Protein AF-H0EGB4-F1 (afdb_monomer_lite)

pLDDT: mean 73.1, std 18.86, range [34.91, 94.81]

Radius of gyration: 18.63 Å; chains: 1; bounding box: 43×32×58 Å

Organism: Glarea lozoyensis (strain ATCC 74030 / MF5533) (NCBI:txid1104152)

Sequence (147 aa):
MTPNWTFGVELEFAIAETIPNTPHPDPSETRFTVFQTTDPYRGRLEQIQVLQNDAPDMIFPRPTSAVITHICETLTLAGFAASDSENDDISAWKVKRDASIKPPCEAEGWDRGYVWHRIEVVSPAYFFSPESLTAINKAPARKKGYL

Structure (mmCIF, N/CA/C/O backbone):
data_AF-H0EGB4-F1
#
_entry.id   AF-H0EGB4-F1
#
loop_
_atom_site.group_PDB
_atom_site.id
_atom_site.type_symbol
_atom_site.label_atom_id
_atom_site.label_alt_id
_atom_site.label_comp_id
_atom_site.label_asym_id
_atom_site.label_entity_id
_atom_site.label_seq_id
_atom_site.pdbx_PDB_ins_code
_atom_site.Cartn_x
_atom_site.Cartn_y
_atom_site.Cartn_z
_atom_site.occupancy
_atom_site.B_iso_or_equiv
_atom_site.auth_seq_id
_atom_site.auth_comp_id
_atom_site.auth_asym_id
_atom_site.auth_atom_id
_atom_site.pdbx_PDB_model_num
ATOM 1 N N . MET A 1 1 ? -13.432 1.117 36.740 1.00 50.75 1 MET A N 1
ATOM 2 C CA . MET A 1 1 ? -13.262 1.468 35.315 1.00 50.75 1 MET A CA 1
ATOM 3 C C . MET A 1 1 ? -12.427 0.370 34.690 1.00 50.75 1 MET A C 1
ATOM 5 O O . MET A 1 1 ? -11.355 0.093 35.214 1.00 50.75 1 MET A O 1
ATOM 9 N N . THR A 1 2 ? -12.928 -0.317 33.670 1.00 55.47 2 THR A N 1
ATOM 10 C CA . THR A 1 2 ? -12.103 -1.240 32.881 1.00 55.47 2 THR A CA 1
ATOM 11 C C . THR A 1 2 ? -11.156 -0.411 32.013 1.00 55.47 2 THR A C 1
ATOM 13 O O . THR A 1 2 ? -11.624 0.543 31.391 1.00 55.47 2 THR A O 1
ATOM 16 N N . PRO A 1 3 ? -9.845 -0.696 31.990 1.00 58.25 3 PRO A N 1
ATOM 17 C CA . PRO A 1 3 ? -8.932 0.008 31.102 1.00 58.25 3 PRO A CA 1
ATOM 18 C C . PRO A 1 3 ? -9.337 -0.232 29.644 1.00 58.25 3 PRO A C 1
ATOM 20 O O . PRO A 1 3 ? -9.470 -1.375 29.207 1.00 58.25 3 PRO A O 1
ATOM 23 N N . ASN A 1 4 ? -9.537 0.860 28.905 1.00 78.75 4 ASN A N 1
ATOM 24 C CA . ASN A 1 4 ? -9.710 0.828 27.458 1.00 78.75 4 ASN A CA 1
ATOM 25 C C . ASN A 1 4 ? -8.326 0.662 26.834 1.00 78.75 4 ASN A C 1
ATOM 27 O O . ASN A 1 4 ? -7.655 1.646 26.528 1.00 78.75 4 ASN A O 1
ATOM 31 N N . TRP A 1 5 ? -7.875 -0.583 26.706 1.00 88.69 5 TRP A N 1
ATOM 32 C CA . TRP A 1 5 ? -6.662 -0.886 25.957 1.00 88.69 5 TRP A CA 1
ATOM 33 C C . TRP A 1 5 ? -6.859 -0.486 24.499 1.00 88.69 5 TRP A C 1
ATOM 35 O O . TRP A 1 5 ? -7.938 -0.683 23.934 1.00 88.69 5 TRP A O 1
ATOM 45 N N . THR A 1 6 ? -5.822 0.078 23.897 1.00 90.12 6 THR A N 1
ATOM 46 C CA . THR A 1 6 ? -5.781 0.362 22.467 1.00 90.12 6 THR A CA 1
ATOM 47 C C . THR A 1 6 ? -4.677 -0.446 21.813 1.00 90.12 6 THR A C 1
ATOM 49 O O . THR A 1 6 ? -3.750 -0.915 22.476 1.00 90.12 6 THR A O 1
ATOM 52 N N . PHE A 1 7 ? -4.796 -0.641 20.508 1.00 90.12 7 PHE A N 1
ATOM 53 C CA . PHE A 1 7 ? -3.784 -1.310 19.709 1.00 90.12 7 PHE A CA 1
ATOM 54 C C . PHE A 1 7 ? -3.769 -0.745 18.290 1.00 90.12 7 PHE A C 1
ATOM 56 O O . PHE A 1 7 ? -4.767 -0.201 17.822 1.00 90.12 7 PHE A O 1
ATOM 63 N N . GLY A 1 8 ? -2.632 -0.880 17.620 1.00 89.62 8 GLY A N 1
ATOM 64 C CA . GLY A 1 8 ? -2.459 -0.574 16.206 1.00 89.62 8 GLY A CA 1
ATOM 65 C C . GLY A 1 8 ? -1.762 -1.736 15.511 1.00 89.62 8 GLY A C 1
ATOM 66 O O . GLY A 1 8 ? -1.254 -2.649 16.169 1.00 89.62 8 GLY A O 1
ATOM 67 N N . VAL A 1 9 ? -1.772 -1.715 14.186 1.00 91.25 9 VAL A N 1
ATOM 68 C CA . VAL A 1 9 ? -1.070 -2.680 13.344 1.00 91.25 9 VAL A CA 1
ATOM 69 C C . VAL A 1 9 ? -0.211 -1.917 12.354 1.00 91.25 9 VAL A C 1
ATOM 71 O O . VAL A 1 9 ? -0.652 -0.930 11.767 1.00 91.25 9 VAL A O 1
ATOM 74 N N . GLU A 1 10 ? 0.996 -2.421 12.151 1.00 93.12 10 GLU A N 1
ATOM 75 C CA . GLU A 1 10 ? 1.937 -1.935 11.153 1.00 93.12 10 GLU A CA 1
ATOM 76 C C . GLU A 1 10 ? 2.234 -3.068 10.174 1.00 93.12 10 GLU A C 1
ATOM 78 O O . GLU A 1 10 ? 2.355 -4.235 10.562 1.00 93.12 10 GLU A O 1
ATOM 83 N N . LEU A 1 11 ? 2.290 -2.728 8.890 1.00 93.00 11 LEU A N 1
ATOM 84 C CA . LEU A 1 11 ? 2.666 -3.634 7.817 1.00 93.00 11 LEU A CA 1
ATOM 85 C C . LEU A 1 11 ? 3.824 -3.017 7.038 1.00 93.00 11 LEU A C 1
ATOM 87 O O . LEU A 1 11 ? 3.715 -1.899 6.539 1.00 93.00 11 LEU A O 1
ATOM 91 N N . GLU A 1 12 ? 4.907 -3.770 6.898 1.00 93.00 12 GLU A N 1
ATOM 92 C CA . GLU A 1 12 ? 6.117 -3.348 6.198 1.00 93.00 12 GLU A CA 1
ATOM 93 C C . GLU A 1 12 ? 6.317 -4.180 4.931 1.00 93.00 12 GLU A C 1
ATOM 95 O O . GLU A 1 12 ? 6.230 -5.412 4.949 1.00 93.00 12 GLU A O 1
ATOM 100 N N . PHE A 1 13 ? 6.601 -3.508 3.817 1.00 89.44 13 PHE A N 1
ATOM 101 C CA . PHE A 1 13 ? 6.747 -4.130 2.509 1.00 89.44 13 PHE A CA 1
ATOM 102 C C . PHE A 1 13 ? 7.984 -3.616 1.777 1.00 89.44 13 PHE A C 1
ATOM 104 O O . PHE A 1 13 ? 8.212 -2.410 1.659 1.00 89.44 13 PHE A O 1
ATOM 111 N N . ALA A 1 14 ? 8.727 -4.548 1.184 1.00 89.81 14 ALA A N 1
ATOM 112 C CA . ALA A 1 14 ? 9.600 -4.266 0.054 1.00 89.81 14 ALA A CA 1
ATOM 113 C C . ALA A 1 14 ? 8.823 -4.581 -1.235 1.00 89.81 14 ALA A C 1
ATOM 115 O O . ALA A 1 14 ? 8.624 -5.745 -1.578 1.00 89.81 14 ALA A O 1
ATOM 116 N N . ILE A 1 15 ? 8.344 -3.546 -1.924 1.00 88.88 15 ILE A N 1
ATOM 117 C CA . ILE A 1 15 ? 7.565 -3.665 -3.163 1.00 88.88 15 ILE A CA 1
ATOM 118 C C . ILE A 1 15 ? 8.513 -3.525 -4.348 1.00 88.88 15 ILE A C 1
ATOM 120 O O . ILE A 1 15 ? 9.228 -2.532 -4.439 1.00 88.88 15 ILE A O 1
ATOM 124 N N . ALA A 1 16 ? 8.518 -4.502 -5.251 1.00 86.56 16 ALA A N 1
ATOM 125 C CA . ALA A 1 16 ? 9.352 -4.468 -6.446 1.00 86.56 16 ALA A CA 1
ATOM 126 C C . ALA A 1 16 ? 8.603 -3.808 -7.615 1.00 86.56 16 ALA A C 1
ATOM 128 O O . ALA A 1 16 ? 7.491 -4.213 -7.952 1.00 86.56 16 ALA A O 1
ATOM 129 N N . GLU A 1 17 ? 9.227 -2.826 -8.253 1.00 83.56 17 GLU A N 1
ATOM 130 C CA . GLU A 1 17 ? 8.849 -2.296 -9.561 1.00 83.56 17 GLU A CA 1
ATOM 131 C C . GLU A 1 17 ? 9.759 -2.905 -10.635 1.00 83.56 17 GLU A C 1
ATOM 133 O O . GLU A 1 17 ? 10.974 -3.002 -10.459 1.00 83.56 17 GLU A O 1
ATOM 138 N N . THR A 1 18 ? 9.168 -3.303 -11.760 1.00 78.69 18 THR A N 1
ATOM 139 C CA . THR A 1 18 ? 9.877 -3.817 -12.942 1.00 78.69 18 THR A CA 1
ATOM 140 C C . THR A 1 18 ? 9.791 -2.835 -14.101 1.00 78.69 18 THR A C 1
ATOM 142 O O . THR A 1 18 ? 8.818 -2.086 -14.206 1.00 78.69 18 THR A O 1
ATOM 145 N N . ILE A 1 19 ? 10.755 -2.883 -15.026 1.00 72.38 19 ILE A N 1
ATOM 146 C CA . ILE A 1 19 ? 10.715 -2.033 -16.223 1.00 72.38 19 ILE A CA 1
ATOM 147 C C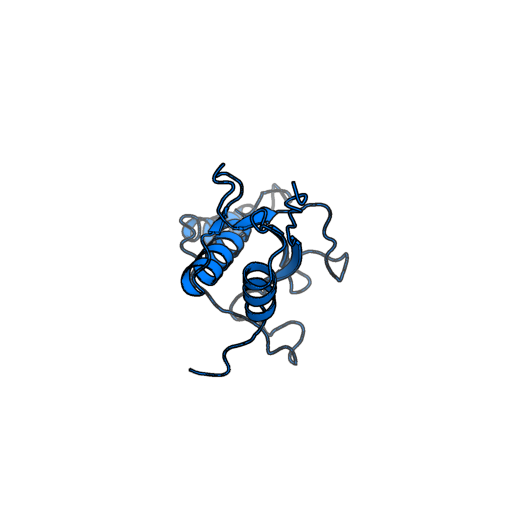 . ILE A 1 19 ? 9.497 -2.439 -17.070 1.00 72.38 19 ILE A C 1
ATOM 149 O O . ILE A 1 19 ? 9.320 -3.623 -17.379 1.00 72.38 19 ILE A O 1
ATOM 153 N N . PRO A 1 20 ? 8.643 -1.486 -17.479 1.00 70.00 20 PRO A N 1
ATOM 154 C CA . PRO A 1 20 ? 7.549 -1.784 -18.389 1.00 70.00 20 PRO A CA 1
ATOM 155 C C . PRO A 1 20 ? 8.058 -2.426 -19.684 1.00 70.00 20 PRO A C 1
ATOM 157 O O . PRO A 1 20 ? 9.038 -1.973 -20.271 1.00 70.00 20 PRO A O 1
ATOM 160 N N . ASN A 1 21 ? 7.349 -3.446 -20.168 1.00 70.25 21 ASN A N 1
ATOM 161 C CA . ASN A 1 21 ? 7.650 -4.157 -21.418 1.00 70.25 21 ASN A CA 1
ATOM 162 C C . ASN A 1 21 ? 8.981 -4.936 -21.446 1.00 70.25 21 ASN A C 1
ATOM 164 O O . ASN A 1 21 ? 9.405 -5.358 -22.522 1.00 70.25 21 ASN A O 1
ATOM 168 N N . THR A 1 22 ? 9.625 -5.182 -20.301 1.00 72.38 22 THR A N 1
ATOM 169 C CA . THR A 1 22 ? 10.722 -6.159 -20.202 1.00 72.38 22 THR A CA 1
ATOM 170 C C . THR A 1 22 ? 10.224 -7.475 -19.604 1.00 72.38 22 THR A C 1
ATOM 172 O O . THR A 1 22 ? 9.284 -7.449 -18.807 1.00 72.38 22 THR A O 1
ATOM 175 N N . PRO A 1 23 ? 10.838 -8.629 -19.933 1.00 78.31 23 PRO A N 1
ATOM 176 C CA . PRO A 1 23 ? 10.549 -9.879 -19.237 1.00 78.31 23 PRO A CA 1
ATOM 177 C C . PRO A 1 23 ? 10.703 -9.711 -17.723 1.00 78.31 23 PRO A C 1
ATOM 179 O O . PRO A 1 23 ? 11.659 -9.085 -17.265 1.00 78.31 23 PRO A O 1
ATOM 182 N N . HIS A 1 24 ? 9.765 -10.269 -16.958 1.00 78.62 24 HIS A N 1
ATOM 183 C CA . HIS A 1 24 ? 9.848 -10.237 -15.503 1.00 78.62 24 HIS A CA 1
ATOM 184 C C . HIS A 1 24 ? 11.132 -10.961 -15.049 1.00 78.62 24 HIS A C 1
ATOM 186 O O . HIS A 1 24 ? 11.405 -12.049 -15.571 1.00 78.62 24 HIS A O 1
ATOM 192 N N . PRO A 1 25 ? 11.920 -10.408 -14.104 1.00 79.00 25 PRO A N 1
ATOM 193 C CA . PRO A 1 25 ? 13.170 -11.041 -13.673 1.00 79.00 25 PRO A CA 1
ATOM 194 C C . PRO A 1 25 ? 12.955 -12.448 -13.101 1.00 79.00 25 PRO A C 1
ATOM 196 O O . PRO A 1 25 ? 13.795 -13.326 -13.280 1.00 79.00 25 PRO A O 1
ATOM 199 N N . ASP A 1 26 ? 11.806 -12.668 -12.458 1.00 81.62 26 ASP A N 1
ATOM 200 C CA . ASP A 1 26 ? 11.289 -14.001 -12.140 1.00 81.62 26 ASP A CA 1
ATOM 201 C C . ASP A 1 26 ? 10.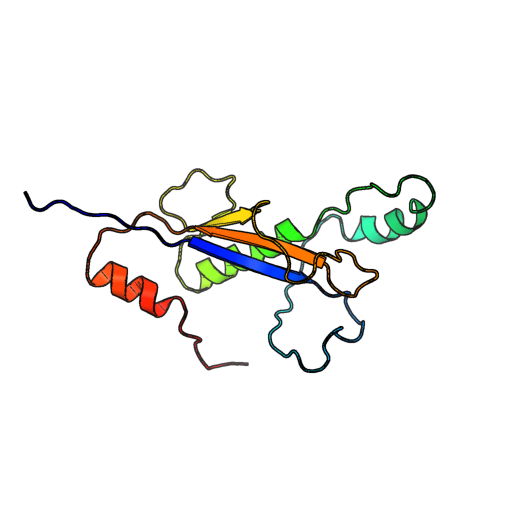074 -14.335 -13.029 1.00 81.62 26 ASP A C 1
ATOM 203 O O . ASP A 1 26 ? 8.969 -13.880 -12.738 1.00 81.62 26 ASP A O 1
ATOM 207 N N . PRO A 1 27 ? 10.216 -15.137 -14.094 1.00 82.12 27 PRO A N 1
ATOM 208 C CA . PRO A 1 27 ? 9.106 -15.443 -14.997 1.00 82.12 27 PRO A CA 1
ATOM 209 C C . PRO A 1 27 ? 7.984 -16.274 -14.348 1.00 82.12 27 PRO A C 1
ATOM 211 O O . PRO A 1 27 ? 6.930 -16.439 -14.960 1.00 82.12 27 PRO A O 1
ATOM 214 N N . SER A 1 28 ? 8.199 -16.825 -13.148 1.00 86.31 28 SER A N 1
ATOM 215 C CA . SER A 1 28 ? 7.187 -17.579 -12.401 1.00 86.31 28 SER A CA 1
ATOM 216 C C . SER A 1 28 ? 6.336 -16.711 -11.469 1.00 86.31 28 SER A C 1
ATOM 218 O O . SER A 1 28 ? 5.306 -17.176 -10.976 1.00 86.31 28 SER A O 1
ATOM 220 N N . GLU A 1 29 ? 6.728 -15.457 -11.240 1.00 84.31 29 GLU A N 1
ATOM 221 C CA . GLU A 1 29 ? 5.974 -14.534 -10.399 1.00 84.31 29 GLU A CA 1
ATOM 222 C C . GLU A 1 29 ? 4.715 -14.044 -11.127 1.00 84.31 29 GLU A C 1
ATOM 224 O O . GLU A 1 29 ? 4.763 -13.507 -12.232 1.00 84.31 29 GLU A O 1
ATOM 229 N N . THR A 1 30 ? 3.562 -14.210 -10.483 1.00 84.31 30 THR A N 1
ATOM 230 C CA . THR A 1 30 ? 2.253 -13.820 -11.029 1.00 84.31 30 THR A CA 1
ATOM 231 C C . THR A 1 30 ? 1.523 -12.809 -10.145 1.00 84.31 30 THR A C 1
ATOM 233 O O . THR A 1 30 ? 0.385 -12.442 -10.434 1.00 84.31 30 THR A O 1
ATOM 236 N N . ARG A 1 31 ? 2.109 -12.405 -9.014 1.00 86.31 31 ARG A N 1
ATOM 237 C CA . ARG A 1 31 ? 1.510 -11.502 -8.023 1.00 86.31 31 ARG A CA 1
ATOM 238 C C . ARG A 1 31 ? 2.003 -10.083 -8.263 1.00 86.31 31 ARG A C 1
ATOM 240 O O . ARG A 1 31 ? 2.828 -9.563 -7.521 1.00 86.31 31 ARG A O 1
ATOM 247 N N . PHE A 1 32 ? 1.455 -9.449 -9.285 1.00 86.06 32 PHE A N 1
ATOM 248 C CA . PHE A 1 32 ? 1.723 -8.048 -9.574 1.00 86.06 32 PHE A CA 1
ATOM 249 C C . PHE A 1 32 ? 0.417 -7.294 -9.807 1.00 86.06 32 PHE A C 1
ATOM 251 O O . PHE A 1 32 ? -0.633 -7.880 -10.075 1.00 86.06 32 PHE A O 1
ATOM 258 N N . THR A 1 33 ? 0.495 -5.977 -9.684 1.00 86.44 33 THR A N 1
ATOM 259 C CA . THR A 1 33 ? -0.568 -5.058 -10.078 1.00 86.44 33 THR A CA 1
ATOM 260 C C . THR A 1 33 ? 0.018 -4.039 -11.042 1.00 86.44 33 THR A C 1
ATOM 262 O O . THR A 1 33 ? 1.187 -3.671 -10.929 1.00 86.44 33 THR A O 1
ATOM 265 N N . VAL A 1 34 ? -0.790 -3.605 -12.004 1.00 83.06 34 VAL A N 1
ATOM 266 C CA . VAL A 1 34 ? -0.436 -2.536 -12.936 1.00 83.06 34 VAL A CA 1
ATOM 267 C C . VAL A 1 34 ? -1.436 -1.418 -12.720 1.00 83.06 34 VAL A C 1
ATOM 269 O O . VAL A 1 34 ? -2.636 -1.605 -12.911 1.00 83.06 34 VAL A O 1
ATOM 272 N N . PHE A 1 35 ? -0.942 -0.252 -12.331 1.00 80.81 35 PHE A N 1
ATOM 273 C CA . PHE A 1 35 ? -1.751 0.943 -12.145 1.00 80.81 35 PHE A CA 1
ATOM 274 C C . PHE A 1 35 ? -1.166 2.096 -12.957 1.00 80.81 35 PHE A C 1
ATOM 276 O O . PHE A 1 35 ? 0.020 2.116 -13.293 1.00 80.81 35 PHE A O 1
ATOM 283 N N . GLN A 1 36 ? -2.025 3.041 -13.333 1.00 72.81 36 GLN A N 1
ATOM 284 C CA . GLN A 1 36 ? -1.584 4.220 -14.065 1.00 72.81 36 GLN A CA 1
ATOM 285 C C . GLN A 1 36 ? -0.845 5.155 -13.117 1.00 72.81 36 GLN A C 1
ATOM 287 O O . GLN A 1 36 ? -1.356 5.505 -12.057 1.00 72.81 36 GLN A O 1
ATOM 292 N N . THR A 1 37 ? 0.338 5.600 -13.525 1.00 66.94 37 THR A N 1
ATOM 293 C CA . THR A 1 37 ? 1.026 6.693 -12.851 1.00 66.94 37 THR A CA 1
ATOM 294 C C . THR A 1 37 ? 0.631 7.995 -13.539 1.00 66.94 37 THR A C 1
ATOM 296 O O . THR A 1 37 ? 0.969 8.243 -14.699 1.00 66.94 37 THR A O 1
ATOM 299 N N . THR A 1 38 ? -0.105 8.856 -12.838 1.00 58.38 38 THR A N 1
ATOM 300 C CA . THR A 1 38 ? -0.244 10.265 -13.227 1.00 58.38 38 THR A CA 1
ATOM 301 C C . THR A 1 38 ? 0.991 11.014 -12.746 1.00 58.38 38 THR A C 1
ATOM 303 O O . THR A 1 38 ? 0.889 11.935 -11.942 1.00 58.38 38 THR A O 1
ATOM 306 N N . ASP A 1 39 ? 2.179 10.570 -13.157 1.00 52.53 39 ASP A N 1
ATOM 307 C CA . ASP A 1 39 ? 3.387 11.329 -12.872 1.00 52.53 39 ASP A CA 1
ATOM 308 C C . ASP A 1 39 ? 3.472 12.478 -13.895 1.00 52.53 39 ASP A C 1
ATOM 310 O O . ASP A 1 39 ? 3.703 12.216 -15.083 1.00 52.53 39 ASP A O 1
ATOM 314 N N . PRO A 1 40 ? 3.289 13.752 -13.493 1.00 45.94 40 PRO A N 1
ATOM 315 C CA . PRO A 1 40 ?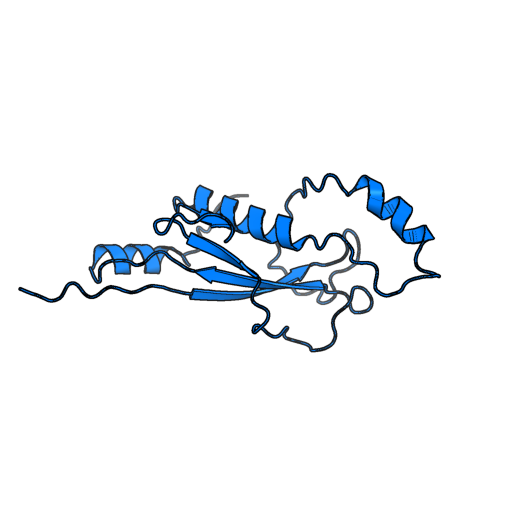 3.467 14.888 -14.396 1.00 45.94 40 PRO A CA 1
ATOM 316 C C . PRO A 1 40 ? 4.901 14.979 -14.957 1.00 45.94 40 PRO A C 1
ATOM 318 O O . PRO A 1 40 ? 5.138 15.719 -15.911 1.00 45.94 40 PRO A O 1
ATOM 321 N N . TYR A 1 41 ? 5.857 14.213 -14.420 1.00 46.06 41 TYR A N 1
ATOM 322 C CA . TYR A 1 41 ? 7.235 14.122 -14.894 1.00 46.06 41 TYR A CA 1
ATOM 323 C C . TYR A 1 41 ? 7.483 13.011 -15.922 1.00 46.06 41 TYR A C 1
ATOM 325 O O . TYR A 1 41 ? 8.622 12.855 -16.364 1.00 46.06 41 TYR A O 1
ATOM 333 N N . ARG A 1 42 ? 6.458 12.282 -16.390 1.00 44.53 42 ARG A N 1
ATOM 334 C CA . ARG A 1 42 ? 6.636 11.254 -17.438 1.00 44.53 42 ARG A CA 1
ATOM 335 C C . ARG A 1 42 ? 7.256 11.823 -18.727 1.00 44.53 42 ARG A C 1
ATOM 337 O O . ARG A 1 42 ? 8.068 11.156 -19.353 1.00 44.53 42 ARG A O 1
ATOM 344 N N . GLY A 1 43 ? 6.980 13.092 -19.053 1.00 41.28 43 GLY A N 1
ATOM 345 C CA . GLY A 1 43 ? 7.632 13.820 -20.156 1.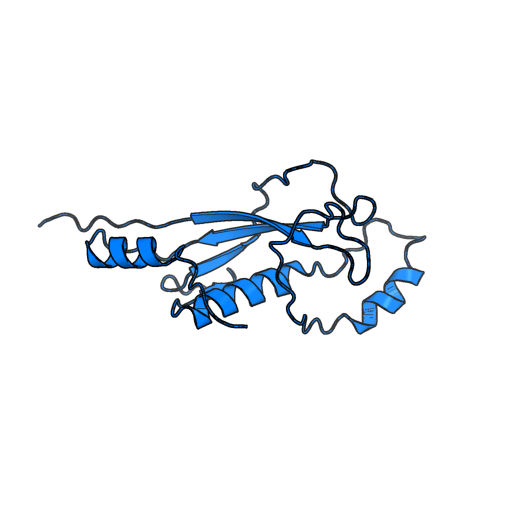00 41.28 43 GLY A CA 1
ATOM 346 C C . GLY A 1 43 ? 9.086 14.258 -19.895 1.00 41.28 43 GLY A C 1
ATOM 347 O O . GLY A 1 43 ? 9.765 14.690 -20.820 1.00 41.28 43 GLY A O 1
ATOM 348 N N . ARG A 1 44 ? 9.593 14.153 -18.656 1.00 42.44 44 ARG A N 1
ATOM 349 C CA . ARG A 1 44 ? 11.004 14.414 -18.307 1.00 42.44 44 ARG A CA 1
ATOM 350 C C . ARG A 1 44 ? 11.885 13.169 -18.375 1.00 42.44 44 ARG A C 1
ATOM 352 O O . ARG A 1 44 ? 13.094 13.326 -18.506 1.00 42.44 44 ARG A O 1
ATOM 359 N N . LEU A 1 45 ? 11.328 11.956 -18.323 1.00 42.12 45 LEU A N 1
ATOM 360 C CA . LEU A 1 45 ? 12.119 10.719 -18.413 1.00 42.12 45 LEU A CA 1
ATOM 361 C C . LEU A 1 45 ? 12.841 10.585 -19.766 1.00 42.12 45 LEU A C 1
ATOM 363 O O . LEU A 1 45 ? 13.996 10.171 -19.791 1.00 42.12 45 LEU A O 1
ATOM 367 N N . GLU A 1 46 ? 12.225 11.044 -20.861 1.00 43.91 46 GLU A N 1
ATOM 368 C CA . GLU A 1 46 ? 12.862 11.100 -22.190 1.00 43.91 46 GLU A CA 1
ATOM 369 C C . GLU A 1 46 ? 14.017 12.120 -22.260 1.00 43.91 46 GLU A C 1
ATOM 371 O O . GLU A 1 46 ? 14.969 11.929 -23.011 1.00 43.91 46 GLU A O 1
ATOM 376 N N . GLN A 1 47 ? 13.993 13.179 -21.440 1.00 41.06 47 GLN A N 1
ATOM 377 C CA . GLN A 1 47 ? 15.084 14.163 -21.355 1.00 41.06 47 GLN A CA 1
ATOM 378 C C . GLN A 1 47 ? 16.213 13.721 -20.407 1.00 41.06 47 GLN A C 1
ATOM 380 O O . GLN A 1 47 ? 17.367 14.092 -20.608 1.00 41.06 47 GLN A O 1
ATOM 385 N N . ILE A 1 48 ? 15.910 12.906 -19.392 1.00 44.16 48 ILE A N 1
ATOM 386 C CA . ILE A 1 48 ? 16.888 12.414 -18.405 1.00 44.16 48 ILE A CA 1
ATOM 387 C C . ILE A 1 48 ? 17.857 11.392 -19.019 1.00 44.16 48 ILE A C 1
ATOM 389 O O . ILE A 1 48 ? 19.010 11.311 -18.596 1.00 44.16 48 ILE A O 1
ATOM 393 N N . GLN A 1 49 ? 17.454 10.684 -20.077 1.00 44.16 49 GLN A N 1
ATOM 394 C CA . GLN A 1 49 ? 18.336 9.757 -20.795 1.00 44.16 49 GLN A CA 1
ATOM 395 C C . GLN A 1 49 ? 19.540 10.463 -21.456 1.00 44.16 49 GLN A C 1
ATOM 397 O O . GLN A 1 49 ? 20.569 9.837 -21.687 1.00 44.16 49 GLN A O 1
ATOM 402 N N . VAL A 1 50 ? 19.454 11.781 -21.685 1.00 43.19 50 VAL A N 1
ATOM 403 C CA . VAL A 1 50 ? 20.540 12.609 -22.244 1.00 43.19 50 VAL A CA 1
ATOM 404 C C . VAL A 1 50 ? 21.561 13.046 -21.176 1.00 43.19 50 VAL A C 1
ATOM 406 O O . VAL A 1 50 ? 22.714 13.304 -21.509 1.00 43.19 50 VAL A O 1
ATOM 409 N N . LEU A 1 51 ? 21.186 13.086 -19.891 1.00 41.56 51 LEU A N 1
ATOM 410 C CA . LEU A 1 51 ? 22.027 13.599 -18.792 1.00 41.56 51 LEU A CA 1
ATOM 411 C C . LEU A 1 51 ? 22.804 12.512 -18.025 1.00 41.56 51 LEU A C 1
ATOM 413 O O . LEU A 1 51 ? 23.576 12.831 -17.122 1.00 41.56 51 LEU A O 1
ATOM 417 N N . GLN A 1 52 ? 22.646 11.236 -18.395 1.00 45.97 52 GLN A N 1
ATOM 418 C CA . GLN A 1 52 ? 23.302 10.097 -17.733 1.00 45.97 52 GLN A CA 1
ATOM 419 C C . GLN A 1 52 ? 24.840 10.148 -17.744 1.00 45.97 52 GLN A C 1
ATOM 421 O O . GLN A 1 52 ? 25.464 9.469 -16.933 1.00 45.97 52 GLN A O 1
ATOM 426 N N . ASN A 1 53 ? 25.457 10.946 -18.621 1.00 50.34 53 ASN A N 1
ATOM 427 C CA . ASN A 1 53 ? 26.917 11.013 -18.721 1.00 50.34 53 ASN A CA 1
ATOM 428 C C . ASN A 1 53 ? 27.587 11.921 -17.674 1.00 50.34 53 ASN A C 1
ATOM 430 O O . ASN A 1 53 ? 28.771 11.725 -17.419 1.00 50.34 53 ASN A O 1
ATOM 434 N N . ASP A 1 54 ? 26.861 12.850 -17.036 1.00 39.44 54 ASP A N 1
ATOM 435 C CA . ASP A 1 54 ? 27.495 13.906 -16.223 1.00 39.44 54 ASP A CA 1
ATOM 436 C C . ASP A 1 54 ? 27.116 13.901 -14.728 1.00 39.44 54 ASP A C 1
ATOM 438 O O . ASP A 1 54 ? 27.776 14.567 -13.930 1.00 39.44 54 ASP A O 1
ATOM 442 N N . ALA A 1 55 ? 26.091 13.148 -14.305 1.00 41.78 55 ALA A N 1
ATOM 443 C CA . ALA A 1 55 ? 25.691 13.069 -12.893 1.00 41.78 55 ALA A CA 1
ATOM 444 C C . ALA A 1 55 ? 24.970 11.741 -12.554 1.00 41.78 55 ALA A C 1
ATOM 446 O O . ALA A 1 55 ? 23.743 11.667 -12.668 1.00 41.78 55 ALA A O 1
ATOM 447 N N . PRO A 1 56 ? 25.686 10.693 -12.097 1.00 43.75 56 PRO A N 1
ATOM 448 C CA . PRO A 1 56 ? 25.091 9.385 -11.782 1.00 43.75 56 PRO A CA 1
ATOM 449 C C . PRO A 1 56 ? 24.100 9.408 -10.600 1.00 43.75 56 PRO A C 1
ATOM 451 O O . PRO A 1 56 ? 23.312 8.479 -10.451 1.00 43.75 56 PRO A O 1
ATOM 454 N N . ASP A 1 57 ? 24.084 10.487 -9.810 1.00 39.41 57 ASP A N 1
ATOM 455 C CA . ASP A 1 57 ? 23.221 10.652 -8.633 1.00 39.41 57 ASP A CA 1
ATOM 456 C C . ASP A 1 57 ? 21.933 11.457 -8.906 1.00 39.41 57 ASP A C 1
ATOM 458 O O . ASP A 1 57 ? 21.222 11.833 -7.968 1.00 39.41 57 ASP A O 1
ATOM 462 N N . MET A 1 58 ? 21.596 11.755 -10.172 1.00 37.91 58 MET A N 1
ATOM 463 C CA . MET A 1 58 ? 20.352 12.468 -10.481 1.00 37.91 58 MET A CA 1
ATOM 464 C C . MET A 1 58 ? 19.124 11.611 -10.151 1.00 37.91 58 MET A C 1
ATOM 466 O O . MET A 1 58 ? 18.720 10.708 -10.880 1.00 37.91 58 MET A O 1
ATOM 470 N N . ILE A 1 59 ? 18.531 11.968 -9.014 1.00 43.75 59 ILE A N 1
ATOM 471 C CA . ILE A 1 59 ? 17.242 11.572 -8.460 1.00 43.75 59 ILE A CA 1
ATOM 472 C C . ILE A 1 59 ? 16.193 11.536 -9.579 1.00 43.75 59 ILE A C 1
ATOM 474 O O . ILE A 1 59 ? 15.583 12.553 -9.916 1.00 43.75 59 ILE A O 1
ATOM 478 N N . PHE A 1 60 ? 15.943 10.350 -10.137 1.00 42.62 60 PHE A N 1
ATOM 479 C CA . PHE A 1 60 ? 14.659 10.082 -10.772 1.00 42.62 60 PHE A CA 1
ATOM 480 C C . PHE A 1 60 ? 13.574 10.471 -9.757 1.00 42.62 60 PHE A C 1
ATOM 482 O O . PHE A 1 60 ? 13.722 10.106 -8.581 1.00 42.62 60 PHE A O 1
ATOM 489 N N . PRO A 1 61 ? 12.512 11.207 -10.139 1.00 45.53 61 PRO A N 1
ATOM 490 C CA . PRO A 1 61 ? 11.335 11.308 -9.289 1.00 45.53 61 PRO A CA 1
ATOM 491 C C . PRO A 1 61 ? 10.883 9.871 -9.033 1.00 45.53 61 PRO A C 1
ATOM 493 O O . PRO A 1 61 ? 10.402 9.187 -9.931 1.00 45.53 61 PRO A O 1
ATOM 496 N N . ARG A 1 62 ? 11.214 9.345 -7.848 1.00 56.09 62 ARG A N 1
ATOM 497 C CA . ARG A 1 62 ? 11.012 7.930 -7.558 1.00 56.09 62 ARG A CA 1
ATOM 498 C C . ARG A 1 62 ? 9.502 7.703 -7.601 1.00 56.09 62 ARG A C 1
ATOM 500 O O . ARG A 1 62 ? 8.805 8.382 -6.842 1.00 56.09 62 ARG A O 1
ATOM 507 N N . PRO A 1 63 ? 8.990 6.734 -8.376 1.00 63.34 63 PRO A N 1
ATOM 508 C CA . PRO A 1 63 ? 7.557 6.444 -8.460 1.00 63.34 63 PRO A CA 1
ATOM 509 C C . PRO A 1 63 ? 6.968 5.923 -7.137 1.00 63.34 63 PRO A C 1
ATOM 511 O O . PRO A 1 63 ? 5.797 5.566 -7.068 1.00 63.34 63 PRO A O 1
ATOM 514 N N . THR A 1 64 ? 7.740 5.945 -6.043 1.00 77.75 64 THR A N 1
ATOM 515 C CA . THR A 1 64 ? 7.274 5.679 -4.686 1.00 77.75 64 THR A CA 1
ATOM 516 C C . THR A 1 64 ? 6.057 6.520 -4.302 1.00 77.75 64 THR A C 1
ATOM 518 O O . THR A 1 64 ? 5.209 6.010 -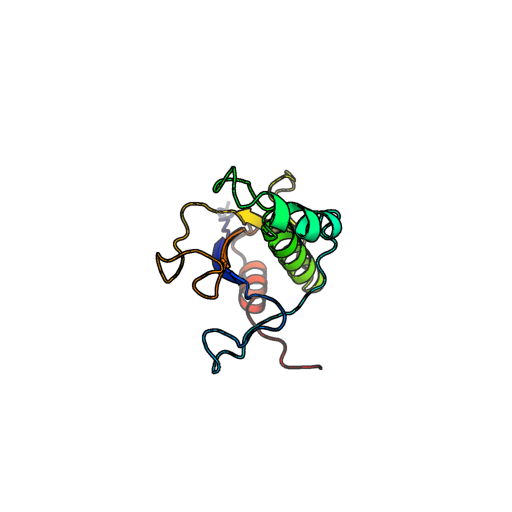3.582 1.00 77.75 64 THR A O 1
ATOM 521 N N . SER A 1 65 ? 5.922 7.766 -4.780 1.00 79.50 65 SER A N 1
ATOM 522 C CA . SER A 1 65 ? 4.692 8.546 -4.558 1.00 79.50 65 SER A CA 1
ATOM 523 C C . SER A 1 65 ? 3.479 7.878 -5.203 1.00 79.50 65 SER A C 1
ATOM 525 O O . SER A 1 65 ? 2.459 7.729 -4.545 1.00 79.50 65 SER A O 1
ATOM 527 N N . ALA A 1 66 ? 3.606 7.386 -6.437 1.00 82.12 66 ALA A N 1
ATOM 528 C CA . ALA A 1 66 ? 2.537 6.669 -7.124 1.00 82.12 66 ALA A CA 1
ATOM 529 C C . ALA A 1 66 ? 2.206 5.332 -6.438 1.00 82.12 66 ALA A C 1
ATOM 531 O O . ALA A 1 66 ? 1.035 4.981 -6.328 1.00 82.12 66 ALA A O 1
ATOM 532 N N . VAL A 1 67 ? 3.213 4.617 -5.920 1.00 87.19 67 VAL A N 1
ATOM 533 C CA . VAL A 1 67 ? 3.009 3.408 -5.099 1.00 87.19 67 VAL A CA 1
ATOM 534 C C . VAL A 1 67 ? 2.225 3.743 -3.826 1.00 87.19 67 VAL A C 1
ATOM 536 O O . VAL A 1 67 ? 1.245 3.069 -3.521 1.00 87.19 67 VAL A O 1
ATOM 539 N N . ILE A 1 68 ? 2.610 4.803 -3.107 1.00 89.12 68 ILE A N 1
ATOM 540 C CA . ILE A 1 68 ? 1.903 5.275 -1.906 1.00 89.12 68 ILE A CA 1
ATOM 541 C C . ILE A 1 68 ? 0.458 5.652 -2.248 1.00 89.12 68 ILE A C 1
ATOM 543 O O . ILE A 1 68 ? -0.462 5.159 -1.599 1.00 89.12 68 ILE A O 1
ATOM 547 N N . THR A 1 69 ? 0.246 6.459 -3.293 1.00 88.25 69 THR A N 1
ATOM 548 C CA . THR A 1 69 ? -1.089 6.850 -3.763 1.00 88.25 69 THR A CA 1
ATOM 549 C C . THR A 1 69 ? -1.942 5.627 -4.077 1.00 88.25 69 THR A C 1
ATOM 551 O O . THR A 1 69 ? -3.061 5.527 -3.582 1.00 88.25 69 THR A O 1
ATOM 554 N N . HIS A 1 70 ? -1.403 4.657 -4.816 1.00 90.31 70 HIS A N 1
ATOM 555 C CA . HIS A 1 70 ? -2.139 3.448 -5.169 1.00 90.31 70 HIS A CA 1
ATOM 556 C C . HIS A 1 70 ? -2.532 2.612 -3.940 1.00 90.31 70 HIS A C 1
ATOM 558 O O . HIS A 1 70 ? -3.640 2.074 -3.878 1.00 90.31 70 HIS A O 1
ATOM 564 N N . ILE A 1 71 ? -1.661 2.517 -2.931 1.00 92.06 71 ILE A N 1
ATOM 565 C CA . ILE A 1 71 ? -1.980 1.826 -1.673 1.00 92.06 71 ILE A CA 1
ATOM 566 C C . ILE A 1 71 ? -3.077 2.582 -0.913 1.00 92.06 71 ILE A C 1
ATOM 568 O O . ILE A 1 71 ? -4.031 1.953 -0.452 1.00 92.06 71 ILE A O 1
ATOM 572 N N . CYS A 1 72 ? -2.998 3.914 -0.828 1.00 91.75 72 CYS A N 1
ATOM 573 C CA . CYS A 1 72 ? -4.046 4.737 -0.220 1.00 91.75 72 CYS A CA 1
ATOM 574 C C . CYS A 1 72 ? -5.401 4.551 -0.922 1.00 91.75 72 CYS A C 1
ATOM 576 O O . CYS A 1 72 ? -6.421 4.347 -0.261 1.00 91.75 72 CYS A O 1
ATOM 578 N N . GLU A 1 73 ? -5.420 4.569 -2.255 1.00 91.38 73 GLU A N 1
ATOM 579 C CA . GLU A 1 73 ? -6.623 4.317 -3.056 1.00 91.38 73 GLU A CA 1
ATOM 580 C C . GLU A 1 73 ? -7.177 2.913 -2.805 1.00 91.38 73 GLU A C 1
ATOM 582 O O . GLU A 1 73 ? -8.378 2.746 -2.603 1.00 91.38 73 GLU A O 1
ATOM 587 N N . THR A 1 74 ? -6.304 1.906 -2.748 1.00 92.25 74 THR A N 1
ATOM 588 C CA . THR A 1 74 ? -6.685 0.512 -2.485 1.00 92.25 74 THR A CA 1
ATOM 589 C C . THR A 1 74 ? -7.331 0.353 -1.107 1.00 92.25 74 THR A C 1
ATOM 591 O O . THR A 1 74 ? -8.384 -0.276 -0.989 1.00 92.25 74 THR A O 1
ATOM 594 N N . LEU A 1 75 ? -6.749 0.957 -0.067 1.00 92.31 75 LEU A N 1
ATOM 595 C CA . LEU A 1 75 ? -7.321 0.973 1.283 1.00 92.31 75 LEU A CA 1
ATOM 596 C C . LEU A 1 75 ? -8.671 1.703 1.314 1.00 92.31 75 LEU A C 1
ATOM 598 O O . LEU A 1 75 ? -9.639 1.185 1.877 1.00 92.31 75 LEU A O 1
ATOM 602 N N . THR A 1 76 ? -8.761 2.849 0.636 1.00 92.19 76 THR A N 1
ATOM 603 C CA . THR A 1 76 ? -9.996 3.641 0.525 1.00 92.19 76 THR A CA 1
ATOM 604 C C . THR A 1 76 ? -11.109 2.851 -0.159 1.00 92.19 76 THR A C 1
ATOM 606 O O . THR A 1 76 ? -12.228 2.792 0.351 1.00 92.19 76 THR A O 1
ATOM 609 N N . LEU A 1 77 ? -10.808 2.162 -1.263 1.00 90.25 77 LEU A N 1
ATOM 610 C CA . LEU A 1 77 ? -11.755 1.288 -1.966 1.00 90.25 77 LEU A CA 1
ATOM 611 C C . LEU A 1 77 ? -12.187 0.085 -1.115 1.00 90.25 77 LEU A C 1
ATOM 613 O O . LEU A 1 77 ? -13.306 -0.408 -1.264 1.00 90.25 77 LEU A O 1
ATOM 617 N N . ALA A 1 78 ? -11.330 -0.371 -0.200 1.00 88.44 78 ALA A N 1
ATOM 618 C CA . ALA A 1 78 ? -11.661 -1.396 0.786 1.00 88.44 78 ALA A CA 1
ATOM 619 C C . ALA A 1 78 ? -12.477 -0.861 1.984 1.00 88.44 78 ALA A C 1
ATOM 621 O O . ALA A 1 78 ? -12.882 -1.649 2.840 1.00 88.44 78 ALA A O 1
ATOM 622 N N . GLY A 1 79 ? -12.772 0.444 2.027 1.00 89.69 79 GLY A N 1
ATOM 623 C CA . GLY A 1 79 ? -13.577 1.088 3.066 1.00 89.69 79 GLY A CA 1
ATOM 624 C C . GLY A 1 79 ? -12.773 1.614 4.257 1.00 89.69 79 GLY A C 1
ATOM 625 O O . GLY A 1 79 ? -13.364 1.923 5.291 1.00 89.69 79 GLY A O 1
ATOM 626 N N . PHE A 1 80 ? -11.449 1.718 4.133 1.00 89.94 80 PHE A N 1
ATOM 627 C CA . PHE A 1 80 ? -10.577 2.281 5.161 1.00 89.94 80 PHE A CA 1
ATOM 628 C C . PHE A 1 80 ? -10.139 3.690 4.770 1.00 89.94 80 PHE A C 1
ATOM 630 O O . PHE A 1 80 ? -9.584 3.884 3.694 1.00 89.94 80 PHE A O 1
ATOM 637 N N . ALA A 1 81 ? -10.335 4.673 5.652 1.00 92.06 81 ALA A N 1
ATOM 638 C CA . ALA A 1 81 ? -9.718 5.983 5.464 1.00 92.06 81 ALA A CA 1
ATOM 639 C C . ALA A 1 81 ? -8.195 5.810 5.405 1.00 92.06 81 ALA A C 1
ATOM 641 O O . ALA A 1 81 ? -7.620 5.175 6.293 1.00 92.06 81 ALA A O 1
ATOM 642 N N . ALA A 1 82 ? -7.557 6.344 4.367 1.00 92.56 82 ALA A N 1
ATOM 643 C CA . ALA A 1 82 ? -6.120 6.244 4.171 1.00 92.56 82 ALA A CA 1
ATOM 644 C C . ALA A 1 82 ? -5.549 7.560 3.645 1.00 92.56 82 ALA A C 1
ATOM 646 O O . ALA A 1 82 ? -6.190 8.265 2.865 1.00 92.56 82 ALA A O 1
ATOM 647 N N . SER A 1 83 ? -4.334 7.877 4.071 1.00 90.81 83 SER A N 1
ATOM 648 C CA . SER A 1 83 ? -3.586 9.035 3.602 1.00 90.81 83 SER A CA 1
ATOM 649 C C . SER A 1 83 ? -2.100 8.715 3.532 1.00 90.81 83 SER A C 1
ATOM 651 O O . SER A 1 83 ? -1.606 7.788 4.181 1.00 90.81 83 SER A O 1
ATOM 653 N N . ASP A 1 84 ? -1.363 9.536 2.795 1.00 85.19 84 ASP A N 1
ATOM 654 C CA . ASP A 1 84 ? 0.079 9.603 2.994 1.00 85.19 84 ASP A CA 1
ATOM 655 C C . ASP A 1 84 ? 0.418 10.170 4.391 1.00 85.19 84 ASP A C 1
ATOM 657 O O . ASP A 1 84 ? -0.454 10.628 5.147 1.00 85.19 84 ASP A O 1
ATOM 661 N N . SER A 1 85 ? 1.694 10.083 4.770 1.00 70.06 85 SER A N 1
ATOM 662 C CA . SER A 1 85 ? 2.194 10.565 6.064 1.00 70.06 85 SER A CA 1
ATOM 663 C C . SER A 1 85 ? 2.229 12.082 6.224 1.00 70.06 85 SER A C 1
ATOM 665 O O . SER A 1 85 ? 2.550 12.540 7.314 1.00 70.06 85 SER A O 1
ATOM 667 N N . GLU A 1 86 ? 1.967 12.865 5.176 1.00 66.69 86 GLU A N 1
ATOM 668 C CA . GLU A 1 86 ? 1.981 14.334 5.276 1.00 66.69 86 GLU A CA 1
ATOM 669 C C . GLU A 1 86 ? 0.685 14.885 5.888 1.00 66.69 86 GLU A C 1
ATOM 671 O O . GLU A 1 86 ? 0.605 16.058 6.247 1.00 66.69 86 GLU A O 1
ATOM 676 N N . ASN A 1 87 ? -0.329 14.032 6.045 1.00 70.44 87 ASN A N 1
ATOM 677 C CA . ASN A 1 87 ? -1.588 14.366 6.689 1.00 70.44 87 ASN A CA 1
ATOM 678 C C . ASN A 1 87 ? -1.580 13.939 8.171 1.00 70.44 87 ASN A C 1
ATOM 680 O O . ASN A 1 87 ? -1.317 12.777 8.480 1.00 70.44 87 ASN A O 1
ATOM 684 N N . ASP A 1 88 ? -1.963 14.840 9.078 1.00 74.88 88 ASP A N 1
ATOM 685 C CA . ASP A 1 88 ? -2.017 14.608 10.532 1.00 74.88 88 ASP A CA 1
ATOM 686 C C . ASP A 1 88 ? -3.280 13.863 11.019 1.00 74.88 88 ASP A C 1
ATOM 688 O O . ASP A 1 88 ? -3.487 13.699 12.222 1.00 74.88 88 ASP A O 1
ATOM 692 N N . ASP A 1 89 ? -4.157 13.399 10.121 1.00 83.25 89 ASP A N 1
ATOM 693 C CA . ASP A 1 89 ? -5.382 12.691 10.511 1.00 83.25 89 ASP A CA 1
ATOM 694 C C . ASP A 1 89 ? -5.089 11.337 11.183 1.00 83.25 89 ASP A C 1
ATOM 696 O O . ASP A 1 89 ? -4.893 10.322 10.514 1.00 83.25 89 ASP A O 1
ATOM 700 N N . ILE A 1 90 ? -5.104 11.308 12.513 1.00 84.38 90 ILE A N 1
ATOM 701 C CA . ILE A 1 90 ? -4.857 10.110 13.328 1.00 84.38 90 ILE A CA 1
ATOM 702 C C . ILE A 1 90 ? -5.914 9.005 13.164 1.00 84.38 90 ILE A C 1
ATOM 704 O O . ILE A 1 90 ? -5.722 7.900 13.672 1.00 84.38 90 ILE A O 1
ATOM 708 N N . SER A 1 91 ? -7.040 9.293 12.503 1.00 88.50 91 SER A N 1
ATOM 709 C CA . SER A 1 91 ? -8.119 8.330 12.255 1.00 88.50 91 SER A CA 1
ATOM 710 C C . SER A 1 91 ? -7.972 7.568 10.933 1.00 88.50 91 SER A C 1
ATOM 712 O O . SER A 1 91 ? -8.734 6.632 10.680 1.00 88.50 91 SER A O 1
ATOM 714 N N . ALA A 1 92 ? -6.968 7.915 10.121 1.00 92.00 92 ALA A N 1
ATOM 715 C CA . ALA A 1 92 ? -6.678 7.286 8.838 1.00 92.00 92 ALA A CA 1
ATOM 716 C C . ALA A 1 92 ? -5.444 6.371 8.895 1.00 92.00 92 ALA A C 1
ATOM 718 O O . ALA A 1 92 ? -4.487 6.627 9.626 1.00 92.00 92 ALA A O 1
ATOM 719 N N . TRP A 1 93 ? -5.450 5.321 8.074 1.00 94.19 93 TRP A N 1
ATOM 720 C CA . TRP A 1 93 ? -4.262 4.519 7.796 1.00 94.19 93 TRP A CA 1
ATOM 721 C C . TRP A 1 93 ? -3.202 5.382 7.116 1.00 94.19 93 TRP A C 1
ATOM 723 O O . TRP A 1 93 ? -3.487 6.049 6.122 1.00 94.19 93 TRP A O 1
ATOM 733 N N . LYS A 1 94 ? -1.977 5.357 7.636 1.00 94.62 94 LYS A N 1
ATOM 734 C CA . LYS A 1 94 ? -0.850 6.119 7.098 1.00 94.62 94 LYS A CA 1
ATOM 735 C C . LYS A 1 94 ? 0.011 5.232 6.228 1.00 94.62 94 LYS A C 1
ATOM 737 O O . LYS A 1 94 ? 0.492 4.204 6.688 1.00 94.62 94 LYS A O 1
ATOM 742 N N . VAL A 1 95 ? 0.234 5.656 4.993 1.00 93.19 95 VAL A N 1
ATOM 743 C CA . VAL A 1 95 ? 1.140 4.989 4.057 1.00 93.19 95 VAL A CA 1
ATOM 744 C C . VAL A 1 95 ? 2.367 5.871 3.875 1.00 93.19 95 VAL A C 1
ATOM 746 O O . VAL A 1 95 ? 2.257 7.031 3.479 1.00 93.19 95 VAL A O 1
ATOM 749 N N . LYS A 1 96 ? 3.549 5.343 4.189 1.00 89.88 96 LYS A N 1
ATOM 750 C CA . LYS A 1 96 ? 4.791 6.121 4.189 1.00 89.88 96 LYS A CA 1
ATOM 751 C C . LYS A 1 96 ? 5.982 5.291 3.746 1.00 89.88 96 LYS A C 1
ATOM 753 O O . LYS A 1 96 ? 5.902 4.075 3.593 1.00 89.88 96 LYS A O 1
ATOM 758 N N . ARG A 1 97 ? 7.102 5.971 3.520 1.00 89.19 97 ARG A N 1
ATOM 759 C CA . ARG A 1 97 ? 8.386 5.298 3.322 1.00 89.19 97 ARG A CA 1
ATOM 760 C C . ARG A 1 97 ? 8.996 4.967 4.669 1.00 89.19 97 ARG A C 1
ATOM 762 O O . ARG A 1 97 ? 8.984 5.821 5.551 1.00 89.19 97 ARG A O 1
ATOM 769 N N . ASP A 1 98 ? 9.631 3.809 4.751 1.00 87.44 98 ASP A N 1
ATOM 770 C CA . ASP A 1 98 ? 10.499 3.476 5.872 1.00 87.44 98 ASP A CA 1
ATOM 771 C C . ASP A 1 98 ? 11.884 3.058 5.368 1.00 87.44 98 ASP A C 1
ATOM 773 O O . ASP A 1 98 ? 12.042 2.127 4.583 1.00 87.44 98 ASP A O 1
ATOM 777 N N . ALA A 1 99 ? 12.911 3.788 5.797 1.00 84.25 99 ALA A N 1
ATOM 778 C CA . ALA A 1 99 ? 14.292 3.499 5.432 1.00 84.25 99 ALA A CA 1
ATOM 779 C C . ALA A 1 99 ? 14.836 2.240 6.129 1.00 84.25 99 ALA A C 1
ATOM 781 O O . ALA A 1 99 ? 15.833 1.682 5.662 1.00 84.25 99 ALA A O 1
ATOM 782 N N . SER A 1 100 ? 14.202 1.798 7.220 1.00 86.62 100 SER A N 1
ATOM 783 C CA . SER A 1 100 ? 14.623 0.635 8.002 1.00 86.62 100 SER A CA 1
ATOM 784 C C . SER A 1 100 ? 14.384 -0.692 7.266 1.00 86.62 100 SER A C 1
ATOM 786 O O . SER A 1 100 ? 15.192 -1.619 7.387 1.00 86.62 100 SER A O 1
ATOM 788 N N . ILE A 1 101 ? 13.345 -0.748 6.423 1.00 86.50 101 ILE A N 1
ATOM 789 C CA . ILE A 1 101 ? 12.991 -1.921 5.619 1.00 86.50 101 ILE A CA 1
ATOM 790 C C . ILE A 1 101 ? 14.120 -2.228 4.632 1.00 86.50 101 ILE A C 1
ATOM 792 O O . ILE A 1 101 ? 14.548 -1.372 3.850 1.00 86.50 101 ILE A O 1
ATOM 796 N N . LYS A 1 102 ? 14.585 -3.479 4.635 1.00 85.50 102 LYS A N 1
ATOM 797 C CA . LYS A 1 102 ? 15.619 -3.968 3.718 1.00 85.50 102 LYS A CA 1
ATOM 798 C C . LYS A 1 102 ? 14.986 -4.734 2.555 1.00 85.50 102 LYS A C 1
ATOM 800 O O . LYS A 1 102 ? 14.127 -5.581 2.801 1.00 85.50 102 LYS A O 1
ATOM 805 N N . PRO A 1 103 ? 15.404 -4.486 1.303 1.00 82.19 103 PRO A N 1
ATOM 806 C CA . PRO A 1 103 ? 14.975 -5.319 0.189 1.00 82.19 103 PRO A CA 1
ATOM 807 C C . PRO A 1 103 ? 15.499 -6.762 0.343 1.00 82.19 103 PRO A C 1
ATOM 809 O O . PRO A 1 103 ? 16.534 -6.971 0.983 1.00 82.19 103 PRO A O 1
ATOM 812 N N . PRO A 1 104 ? 14.833 -7.763 -0.266 1.00 78.62 104 PRO A N 1
ATOM 813 C CA . PRO A 1 104 ? 15.261 -9.167 -0.217 1.00 78.62 104 PRO A CA 1
ATOM 814 C C . PRO A 1 104 ? 16.670 -9.415 -0.771 1.00 78.62 104 PRO A C 1
ATOM 816 O O . PRO A 1 104 ? 17.325 -10.385 -0.399 1.00 78.62 104 PRO A O 1
ATOM 819 N N . CYS A 1 105 ? 17.141 -8.542 -1.661 1.00 69.75 105 CYS A N 1
ATOM 820 C CA . CYS A 1 105 ? 18.506 -8.534 -2.160 1.00 69.75 105 CYS A CA 1
ATOM 821 C C . CYS A 1 105 ? 19.100 -7.131 -2.001 1.00 69.75 105 CYS A C 1
ATOM 823 O O . CYS A 1 105 ? 18.471 -6.149 -2.386 1.00 69.75 105 CYS A O 1
ATOM 825 N N . GLU A 1 106 ? 20.331 -7.036 -1.485 1.00 56.94 106 GLU A N 1
ATOM 826 C CA . GLU A 1 106 ? 21.053 -5.754 -1.335 1.00 56.94 106 GLU A CA 1
ATOM 827 C C . GLU A 1 106 ? 21.374 -5.087 -2.678 1.00 56.94 106 GLU A C 1
ATOM 829 O O . GLU A 1 106 ? 21.739 -3.917 -2.743 1.00 56.94 106 GLU A O 1
ATOM 834 N N . ALA A 1 107 ? 21.253 -5.849 -3.760 1.00 58.12 107 ALA A N 1
ATOM 835 C CA . ALA A 1 107 ? 21.467 -5.365 -5.099 1.00 58.12 107 ALA A CA 1
ATOM 836 C C . ALA A 1 107 ? 20.235 -4.576 -5.573 1.00 58.12 107 ALA A C 1
ATOM 838 O O . ALA A 1 107 ? 19.223 -5.157 -5.962 1.00 58.12 107 ALA A O 1
ATOM 839 N N . GLU A 1 108 ? 20.329 -3.252 -5.501 1.00 56.16 108 GLU A N 1
ATOM 840 C CA . GLU A 1 108 ? 19.303 -2.311 -5.949 1.00 56.16 108 GLU A CA 1
ATOM 841 C C . GLU A 1 108 ? 19.657 -1.759 -7.334 1.00 56.16 108 GLU A C 1
ATOM 843 O O . GLU A 1 108 ? 20.817 -1.430 -7.580 1.00 56.16 108 GLU A O 1
ATOM 848 N N . GLY A 1 109 ? 18.664 -1.616 -8.218 1.00 58.28 109 GLY A N 1
ATOM 849 C CA . GLY A 1 109 ? 18.844 -0.918 -9.490 1.00 58.28 109 GLY A CA 1
ATOM 850 C C . GLY A 1 109 ? 18.145 -1.581 -10.672 1.00 58.28 109 GLY A C 1
ATOM 851 O O . GLY A 1 109 ? 17.945 -2.796 -10.730 1.00 58.28 109 GLY A O 1
ATOM 852 N N . TRP A 1 110 ? 17.788 -0.749 -11.652 1.00 57.88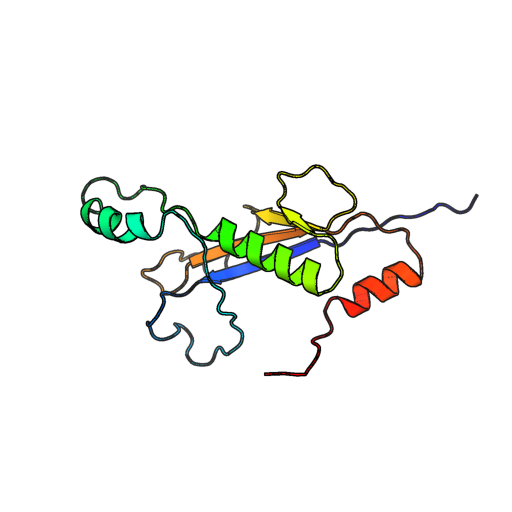 110 TRP A N 1
ATOM 853 C CA . TRP A 1 110 ? 17.174 -1.183 -12.908 1.00 57.88 110 TRP A CA 1
ATOM 854 C C . TRP A 1 110 ? 18.039 -2.188 -13.684 1.00 57.88 110 TRP A C 1
ATOM 856 O O . TRP A 1 110 ? 17.503 -3.044 -14.382 1.00 57.88 110 TRP A O 1
ATOM 866 N N . ASP A 1 111 ? 19.364 -2.125 -13.525 1.00 54.47 111 ASP A N 1
ATOM 867 C CA . ASP A 1 111 ? 20.347 -3.046 -14.112 1.00 54.47 111 ASP A CA 1
ATOM 868 C C . ASP A 1 111 ? 20.179 -4.497 -13.634 1.00 54.47 111 ASP A C 1
ATOM 870 O O . ASP A 1 111 ? 20.656 -5.425 -14.287 1.00 54.47 111 ASP A O 1
ATOM 874 N N . ARG A 1 112 ? 19.470 -4.705 -12.520 1.00 63.25 112 ARG A N 1
ATOM 875 C CA . ARG A 1 112 ? 19.214 -6.024 -11.923 1.00 63.25 112 ARG A CA 1
ATOM 876 C C . ARG A 1 112 ? 17.738 -6.415 -11.914 1.00 63.25 112 ARG A C 1
ATOM 878 O O . ARG A 1 112 ? 17.373 -7.419 -11.308 1.00 63.25 112 ARG A O 1
ATOM 885 N N . GLY A 1 113 ? 16.905 -5.654 -12.625 1.00 69.12 113 GLY A N 1
ATOM 886 C CA . GLY A 1 113 ? 15.524 -6.006 -12.951 1.00 69.12 113 GLY A CA 1
ATOM 887 C C . GLY A 1 113 ? 14.452 -5.524 -11.970 1.00 69.12 113 GLY A C 1
ATOM 888 O O . GLY A 1 113 ? 13.283 -5.517 -12.351 1.00 69.12 113 GLY A O 1
ATOM 889 N N . TYR A 1 114 ? 14.825 -5.074 -10.764 1.00 77.94 114 TYR A N 1
ATOM 890 C CA . TYR A 1 114 ? 13.882 -4.543 -9.774 1.00 77.94 114 TYR A CA 1
ATOM 891 C C . TYR A 1 114 ? 14.329 -3.209 -9.175 1.00 77.94 114 TYR A C 1
ATOM 893 O O . TYR A 1 114 ? 15.483 -3.032 -8.777 1.00 77.94 114 TYR A O 1
ATOM 901 N N . VAL A 1 115 ? 13.365 -2.308 -9.000 1.00 79.50 115 VAL A N 1
ATOM 902 C CA . VAL A 1 115 ? 13.465 -1.159 -8.096 1.00 79.50 115 VAL A CA 1
ATOM 903 C C . VAL A 1 115 ? 12.627 -1.445 -6.858 1.00 79.50 115 VAL A C 1
ATOM 905 O O . VAL A 1 115 ? 11.435 -1.712 -6.952 1.00 79.50 115 VAL A O 1
ATOM 908 N N . TRP A 1 116 ? 13.247 -1.405 -5.680 1.00 84.31 116 TRP A N 1
ATOM 909 C CA . TRP A 1 116 ? 12.559 -1.703 -4.425 1.00 84.31 116 TRP A CA 1
ATOM 910 C C . TRP A 1 116 ? 12.022 -0.431 -3.761 1.00 84.31 116 TRP A C 1
ATOM 912 O O . TRP A 1 116 ? 12.775 0.483 -3.415 1.00 84.31 116 TRP A O 1
ATOM 922 N N . HIS A 1 117 ? 10.716 -0.397 -3.517 1.00 86.44 117 HIS A N 1
ATOM 923 C CA . HIS A 1 117 ? 10.046 0.600 -2.693 1.00 86.44 117 HIS A CA 1
ATOM 924 C C . HIS A 1 117 ? 9.853 0.052 -1.287 1.00 86.44 117 HIS A C 1
ATOM 926 O O . HIS A 1 117 ? 9.248 -0.998 -1.084 1.00 86.44 117 HIS A O 1
ATOM 932 N N . ARG A 1 118 ? 10.360 0.795 -0.313 1.00 89.62 118 ARG A N 1
ATOM 933 C CA . ARG A 1 118 ? 10.285 0.461 1.104 1.00 89.62 118 ARG A CA 1
ATOM 934 C C . ARG A 1 118 ? 9.087 1.182 1.709 1.00 89.62 118 ARG A C 1
ATOM 936 O O . ARG A 1 118 ? 9.152 2.398 1.896 1.00 89.62 118 ARG A O 1
ATOM 943 N N . ILE A 1 119 ? 7.987 0.463 1.906 1.00 92.31 119 ILE A N 1
ATOM 944 C CA . ILE A 1 119 ? 6.693 1.029 2.294 1.00 92.31 119 ILE A CA 1
ATOM 945 C C . ILE A 1 119 ? 6.261 0.486 3.651 1.00 92.31 119 ILE A C 1
ATOM 947 O O . ILE A 1 119 ? 6.249 -0.722 3.861 1.00 92.31 119 ILE A O 1
ATOM 951 N N . GLU A 1 120 ? 5.832 1.386 4.523 1.00 94.19 120 GLU A N 1
ATOM 952 C CA . GLU A 1 120 ? 5.194 1.085 5.798 1.00 94.19 120 GLU A CA 1
ATOM 953 C C . GLU A 1 120 ? 3.740 1.575 5.757 1.00 94.19 120 GLU A C 1
ATOM 955 O O . GLU A 1 120 ? 3.448 2.675 5.274 1.00 94.19 120 GLU A O 1
ATOM 960 N N . VAL A 1 121 ? 2.825 0.742 6.247 1.00 94.81 121 VAL A N 1
ATOM 961 C CA . VAL A 1 121 ? 1.390 1.015 6.341 1.00 94.81 121 VAL A CA 1
ATOM 962 C C . VAL A 1 121 ? 0.971 0.872 7.800 1.00 94.81 121 VAL A C 1
ATOM 964 O O . VAL A 1 121 ? 0.985 -0.228 8.347 1.00 94.81 121 VAL A O 1
ATOM 967 N N . VAL A 1 122 ? 0.594 1.985 8.422 1.00 93.56 122 VAL A N 1
ATOM 968 C CA . VAL A 1 122 ? 0.304 2.087 9.858 1.00 93.56 122 VAL A CA 1
ATOM 969 C C . VAL A 1 122 ? -1.181 2.329 10.060 1.00 93.56 122 VAL A C 1
ATOM 971 O O . VAL A 1 122 ? -1.751 3.247 9.468 1.00 93.56 122 VAL A O 1
ATOM 974 N N . SER A 1 123 ? -1.824 1.526 10.898 1.00 92.88 123 SER A N 1
ATOM 975 C CA . SER A 1 123 ? -3.232 1.717 11.223 1.00 92.88 123 SER A CA 1
ATOM 976 C C . SER A 1 123 ? -3.451 2.853 12.230 1.00 92.88 123 SER A C 1
ATOM 978 O O . SER A 1 123 ? -2.567 3.159 13.031 1.00 92.88 123 SER A O 1
ATOM 980 N N . PRO A 1 124 ? -4.671 3.407 12.302 1.00 91.81 124 PRO A N 1
ATOM 981 C CA . PRO A 1 124 ? -5.124 4.141 13.478 1.00 91.81 124 PRO A CA 1
ATOM 982 C C . PRO A 1 124 ? -5.031 3.288 14.748 1.00 91.81 124 PRO A C 1
ATOM 984 O O . PRO A 1 124 ? -5.003 2.053 14.693 1.00 91.81 124 PRO A O 1
ATOM 987 N N . ALA A 1 125 ? -5.073 3.946 15.905 1.00 90.56 125 ALA A N 1
ATOM 988 C CA . ALA A 1 125 ? -5.269 3.257 17.173 1.00 90.56 125 ALA A CA 1
ATOM 989 C C . ALA A 1 125 ? -6.734 2.812 17.309 1.00 90.56 125 ALA A C 1
ATOM 991 O O . ALA A 1 125 ? -7.654 3.631 17.321 1.00 90.56 125 ALA A O 1
ATOM 992 N N . TYR A 1 126 ? -6.951 1.511 17.460 1.00 87.44 126 TYR A N 1
ATOM 993 C CA . TYR A 1 126 ? -8.259 0.919 17.701 1.00 87.44 126 TYR A CA 1
ATOM 994 C C . TYR A 1 126 ? -8.456 0.612 19.180 1.00 87.44 126 TYR A C 1
ATOM 996 O O . TYR A 1 126 ? -7.519 0.220 19.875 1.00 87.44 126 TYR A O 1
ATOM 1004 N N . PHE A 1 127 ? -9.695 0.712 19.662 1.00 89.50 127 PHE A N 1
ATOM 1005 C CA . PHE A 1 127 ? -10.051 0.138 20.957 1.00 89.50 127 PHE A CA 1
ATOM 1006 C C . PHE A 1 127 ? -9.959 -1.383 20.893 1.00 89.50 127 PHE A C 1
ATOM 1008 O O . PHE A 1 127 ? -10.413 -1.995 19.925 1.00 89.50 127 PHE A O 1
ATOM 1015 N N . PHE A 1 128 ? -9.410 -1.996 21.937 1.00 87.56 128 PHE A N 1
ATOM 1016 C CA . PHE A 1 128 ? -9.331 -3.443 22.070 1.00 87.56 128 PHE A CA 1
ATOM 1017 C C . PHE A 1 128 ? -10.726 -4.023 22.334 1.00 87.56 128 PHE A C 1
ATOM 1019 O O . PHE A 1 128 ? -11.148 -4.205 23.477 1.00 87.56 128 PHE A O 1
ATOM 1026 N N . SER A 1 129 ? -11.463 -4.269 21.253 1.00 85.81 129 SER A N 1
ATOM 1027 C CA . SER A 1 129 ? -12.821 -4.803 21.264 1.00 85.81 129 SER A CA 1
ATOM 1028 C C . SER A 1 129 ? -12.996 -5.899 20.203 1.00 85.81 129 SER A C 1
ATOM 1030 O O . SER A 1 129 ? -12.224 -5.955 19.235 1.00 85.81 129 SER A O 1
ATOM 1032 N N . PRO A 1 130 ? -14.006 -6.779 20.346 1.00 85.38 130 PRO A N 1
ATOM 1033 C CA . PRO A 1 130 ? -14.313 -7.801 19.345 1.00 85.38 130 PRO A CA 1
ATOM 1034 C C . PRO A 1 130 ? -14.534 -7.234 17.934 1.00 85.38 130 PRO A C 1
ATOM 1036 O O . PRO A 1 130 ? -14.151 -7.862 16.944 1.00 85.38 130 PRO A O 1
ATOM 1039 N N . GLU A 1 131 ? -15.112 -6.037 17.826 1.00 84.50 131 GLU A N 1
ATOM 1040 C CA . GLU A 1 131 ? -15.375 -5.352 16.559 1.00 84.50 131 GLU A CA 1
ATOM 1041 C C . GLU A 1 131 ? -14.068 -4.963 15.860 1.00 84.50 131 GLU A C 1
ATOM 1043 O O . GLU A 1 131 ? -13.884 -5.287 14.684 1.00 84.50 131 GLU A O 1
ATOM 1048 N N . SER A 1 132 ? -13.131 -4.348 16.588 1.00 82.19 132 SER A N 1
ATOM 1049 C CA . SER A 1 132 ? -11.818 -3.957 16.060 1.00 82.19 132 SER A CA 1
ATOM 1050 C C . SER A 1 132 ? -10.991 -5.168 15.625 1.00 82.19 132 SER A C 1
ATOM 1052 O O . SER A 1 132 ? -10.390 -5.167 14.550 1.00 82.19 132 SER A O 1
ATOM 1054 N N . LEU A 1 133 ? -11.011 -6.246 16.416 1.00 81.44 133 LEU A N 1
ATOM 1055 C CA . LEU A 1 133 ? -10.340 -7.503 16.067 1.00 81.44 133 LEU A CA 1
ATOM 1056 C C . LEU A 1 133 ? -10.949 -8.140 14.807 1.00 81.44 133 LEU A C 1
ATOM 1058 O O . LEU A 1 133 ? -10.234 -8.673 13.957 1.00 81.44 133 LEU A O 1
ATOM 1062 N N . THR A 1 134 ? -12.272 -8.054 14.652 1.00 81.62 134 THR A N 1
ATOM 1063 C CA . THR A 1 134 ? -12.973 -8.542 13.456 1.00 81.62 134 THR A CA 1
ATOM 1064 C C . THR A 1 134 ? -12.634 -7.712 12.219 1.00 81.62 134 THR A C 1
ATOM 1066 O O . THR A 1 134 ? -12.473 -8.279 11.137 1.00 81.62 134 THR A O 1
ATOM 1069 N N . ALA A 1 135 ? -12.521 -6.389 12.356 1.00 72.62 135 ALA A N 1
ATOM 1070 C CA . ALA A 1 135 ? -12.157 -5.499 11.256 1.00 72.62 135 ALA A CA 1
ATOM 1071 C C . ALA A 1 135 ? -10.759 -5.825 10.708 1.00 72.62 135 ALA A C 1
ATOM 1073 O O . ALA A 1 135 ? -10.593 -5.974 9.497 1.00 72.62 135 ALA A O 1
ATOM 1074 N N . ILE A 1 136 ? -9.784 -6.043 11.593 1.00 70.81 136 ILE A N 1
ATOM 1075 C CA . ILE A 1 136 ? -8.404 -6.366 11.202 1.00 70.81 136 ILE A CA 1
ATOM 1076 C C . ILE A 1 136 ? -8.300 -7.759 10.582 1.00 70.81 136 ILE A C 1
ATOM 1078 O O . ILE A 1 136 ? -7.647 -7.921 9.556 1.00 70.81 136 ILE A O 1
ATOM 1082 N N . ASN A 1 137 ? -9.016 -8.755 11.111 1.00 68.56 137 ASN A N 1
ATOM 1083 C CA . ASN A 1 137 ? -9.034 -10.101 10.524 1.00 68.56 137 ASN A CA 1
ATOM 1084 C C . ASN A 1 137 ? -9.625 -10.152 9.104 1.00 68.56 137 ASN A C 1
ATOM 1086 O O . ASN A 1 137 ? -9.357 -11.096 8.361 1.00 68.56 137 ASN A O 1
ATOM 1090 N N . LYS A 1 138 ? -10.422 -9.154 8.706 1.00 64.38 138 LYS A N 1
ATOM 1091 C CA . LYS A 1 138 ? -10.963 -9.049 7.342 1.00 64.38 138 LYS A CA 1
ATOM 1092 C C . LYS A 1 138 ? -10.034 -8.311 6.375 1.00 64.38 138 LYS A C 1
ATOM 1094 O O . LYS A 1 138 ? -10.157 -8.536 5.174 1.00 64.38 138 LYS A O 1
ATOM 1099 N N . ALA A 1 139 ? -9.100 -7.493 6.864 1.00 55.88 139 ALA A N 1
ATOM 1100 C CA . ALA A 1 139 ? -8.174 -6.722 6.030 1.00 55.88 139 ALA A CA 1
ATOM 1101 C C . ALA A 1 139 ? -7.259 -7.576 5.111 1.00 55.88 139 ALA A C 1
ATOM 1103 O O . ALA A 1 139 ? -7.021 -7.144 3.985 1.00 55.88 139 ALA A O 1
ATOM 1104 N N . PRO A 1 140 ? -6.807 -8.801 5.476 1.00 48.66 140 PRO A N 1
ATOM 1105 C CA . PRO A 1 140 ? -6.020 -9.645 4.569 1.00 48.66 140 PRO A CA 1
ATOM 1106 C C . PRO A 1 140 ? -6.858 -10.630 3.728 1.00 48.66 140 PRO A C 1
ATOM 1108 O O . PRO A 1 140 ? -6.305 -11.393 2.930 1.00 48.66 140 PRO A O 1
ATOM 1111 N N . ALA A 1 141 ? -8.187 -10.665 3.875 1.00 39.88 141 ALA A N 1
ATOM 1112 C CA . ALA A 1 141 ? -9.013 -11.630 3.160 1.00 39.88 141 ALA A CA 1
ATOM 1113 C C . ALA A 1 141 ? -9.267 -11.170 1.718 1.00 39.88 141 ALA A C 1
ATOM 1115 O O . ALA A 1 141 ? -10.238 -10.477 1.420 1.00 39.88 141 ALA A O 1
ATOM 1116 N N . ARG A 1 142 ? -8.388 -11.617 0.812 1.00 39.44 142 ARG A N 1
ATOM 1117 C CA . ARG A 1 142 ? -8.596 -11.680 -0.643 1.00 39.44 142 ARG A CA 1
ATOM 1118 C C . ARG A 1 142 ? -10.084 -11.939 -0.941 1.00 39.44 142 ARG A C 1
ATOM 1120 O O . ARG A 1 142 ? -10.564 -13.061 -0.761 1.00 39.44 142 ARG A O 1
ATOM 1127 N N . LYS A 1 143 ? -10.819 -10.944 -1.450 1.00 38.16 143 LYS A N 1
ATOM 1128 C CA . LYS A 1 143 ? -12.024 -11.249 -2.228 1.00 38.16 143 LYS A CA 1
ATOM 1129 C C . LYS A 1 143 ? -11.531 -11.971 -3.480 1.00 38.16 143 LYS A C 1
ATOM 1131 O O . LYS A 1 143 ? -10.998 -11.353 -4.392 1.00 38.16 143 LYS A O 1
ATOM 1136 N N . LYS A 1 144 ? -11.652 -13.300 -3.510 1.00 39.50 144 LYS A N 1
ATOM 1137 C CA . LYS A 1 144 ? -11.649 -14.034 -4.779 1.00 39.50 144 LYS A CA 1
ATOM 1138 C C . LYS A 1 144 ? -12.840 -13.511 -5.586 1.00 39.50 144 LYS A C 1
ATOM 1140 O O . LYS A 1 144 ? -13.973 -13.829 -5.235 1.00 39.50 144 LYS A O 1
ATOM 1145 N N . GLY A 1 145 ? -12.599 -12.726 -6.632 1.00 39.28 145 GLY A N 1
ATOM 1146 C CA . GLY A 1 145 ? -13.628 -12.442 -7.629 1.00 39.28 145 GLY A CA 1
ATOM 1147 C C . GLY A 1 145 ? -13.423 -11.163 -8.435 1.00 39.28 145 GLY A C 1
ATOM 1148 O O . GLY A 1 145 ? -13.468 -10.084 -7.854 1.00 39.28 145 GLY A O 1
ATOM 1149 N N . TYR A 1 146 ? -13.365 -11.361 -9.761 1.00 35.94 146 TYR A N 1
ATOM 1150 C CA . TYR A 1 146 ? -13.513 -10.405 -10.874 1.00 35.94 146 TYR A CA 1
ATOM 1151 C C . TYR A 1 146 ? -12.310 -9.459 -11.067 1.00 35.94 146 TYR A C 1
ATOM 1153 O O . TYR A 1 146 ? -11.970 -8.720 -10.154 1.00 35.94 146 TYR A O 1
ATOM 1161 N N . LEU A 1 147 ? -11.583 -9.438 -12.191 1.00 34.91 147 LEU A N 1
ATOM 1162 C CA . LEU A 1 147 ? -11.830 -9.822 -13.593 1.00 34.91 147 LEU A CA 1
ATOM 1163 C C . LEU A 1 147 ? -10.679 -10.670 -14.156 1.00 34.91 147 LEU A C 1
ATOM 1165 O O . LEU A 1 147 ? -9.534 -10.478 -13.691 1.00 34.91 147 LEU A O 1
#

Foldseek 3Di:
DPDFDKDKDKDKDWDWDFDPPDQQLDVPDDPDDDDDDPPVCPVVVVVVVVVCVPDVPPDDVPCLVVVQVVVCVVCVVVVFHADEPVDPPLQGKYKYADPVDDDPDVDADNVSGIHITIIMIMHHIDGPDPVVVVVVVCVPDDPPDDD

Secondary structure (DSSP, 8-state):
-----EE--EEEEEEEE--TTSPPSSTT-----------TTHHHHHHHTTTTTT-TT-----THHHHHHHHHHHHHHTT--EEETTS--TTSEEEEE-SSPPPSSS--BGGGTBEEEEEEEEPPPEESSHHHHHHHHHTT-------